Protein AF-A0A7S2H3A8-F1 (afdb_monomer_lite)

InterPro domains:
  IPR008279 PEP-utilising enzyme, mobile domain [PF00391] (85-127)
  IPR010121 Pyruvate, phosphate dikinase [PTHR22931] (1-127)
  IPR018274 PEP-utilising enzyme, active site [PS00370] (113-124)
  IPR036637 Phosphohistidine domain superfamily [SSF52009] (49-127)

Sequence (128 aa):
TGPAAIKIAIDLVNDDICERHEAILKVEPDHVKQLLHPNFTPDALASDEYKNGVFATGLAGGPGAAVGKLVFTTKQAEESKEKGESVILVRECTSPEDVGGMWASAGILTSKGGKTSHAAVVARGWGN

pLDDT: mean 83.72, std 7.8, range [52.94, 95.12]

Secondary structure (DSSP, 8-state):
-HHHHHHHHHHHHHTTSS-HHHHHHHS-HHHHHHHHS----HHHHHSHHHHHT-------SSS-----EEESSHHHHHHHHHTT--EEEEESS--GGGHHHHHH-SEEEESS--TTSHHHHHHHHHT-

Foldseek 3Di:
DLVVLLVVLVVCVVVVVDDNVVSVVSRDPVSVLVVLAADDDPVRCVDPCNVVVCPDDDADLADYDFDFDEDAALVVLQVCLVVVGAYEHEYQADDPVSLNSLVSHRYYHHVDDHNPGPSSVSCVVVRD

Organism: NCBI:txid374047

Structure (mmCIF, N/CA/C/O backbone):
data_AF-A0A7S2H3A8-F1
#
_entry.id   AF-A0A7S2H3A8-F1
#
loop_
_atom_site.group_PDB
_atom_site.id
_atom_site.type_symbol
_atom_site.label_atom_id
_atom_site.label_alt_id
_atom_site.label_comp_id
_atom_site.label_asym_id
_atom_site.label_entity_id
_atom_site.label_seq_id
_atom_site.pdbx_PDB_ins_code
_atom_site.Cartn_x
_atom_site.Cartn_y
_atom_site.Cartn_z
_atom_site.occupancy
_atom_site.B_iso_or_equiv
_atom_site.auth_seq_id
_atom_site.auth_comp_id
_atom_site.auth_asym_id
_atom_site.auth_atom_id
_atom_site.pdbx_PDB_model_num
ATOM 1 N N . THR A 1 1 ? 13.616 4.590 -15.402 1.00 59.84 1 THR A N 1
ATOM 2 C CA . THR A 1 1 ? 12.445 4.016 -14.703 1.00 59.84 1 THR A CA 1
ATOM 3 C C . THR A 1 1 ? 12.255 2.590 -15.183 1.00 59.84 1 THR A C 1
ATOM 5 O O . THR A 1 1 ? 12.543 2.326 -16.346 1.00 59.84 1 THR A O 1
ATOM 8 N N . GLY A 1 2 ? 11.804 1.676 -14.321 1.00 68.25 2 GLY A N 1
ATOM 9 C CA . GLY A 1 2 ? 11.595 0.259 -14.652 1.00 68.25 2 GLY A CA 1
ATOM 10 C C . GLY A 1 2 ? 10.863 -0.008 -15.979 1.00 68.25 2 GLY A C 1
ATOM 11 O O . GLY A 1 2 ? 11.428 -0.695 -16.829 1.00 68.25 2 GLY A O 1
ATOM 12 N N . PRO A 1 3 ? 9.687 0.603 -16.242 1.00 73.25 3 PRO A N 1
ATOM 13 C CA . PRO A 1 3 ? 8.981 0.448 -17.521 1.00 73.25 3 PRO A CA 1
ATOM 14 C C . PRO A 1 3 ? 9.801 0.871 -18.747 1.00 73.25 3 PRO A C 1
ATOM 16 O O . PRO A 1 3 ? 9.726 0.223 -19.786 1.00 73.25 3 PRO A O 1
ATOM 19 N N . ALA A 1 4 ? 10.602 1.935 -18.638 1.00 76.69 4 ALA A N 1
ATOM 20 C CA . ALA A 1 4 ? 11.433 2.398 -19.748 1.00 76.69 4 ALA A CA 1
ATOM 21 C C . ALA A 1 4 ? 12.590 1.431 -20.035 1.00 76.69 4 ALA A C 1
ATOM 23 O O . ALA A 1 4 ? 12.875 1.162 -21.195 1.00 76.69 4 ALA A O 1
ATOM 24 N N . ALA A 1 5 ? 13.218 0.872 -18.995 1.00 78.88 5 ALA A N 1
ATOM 25 C CA . ALA A 1 5 ? 14.307 -0.091 -19.154 1.00 78.88 5 ALA A CA 1
ATOM 26 C C . ALA A 1 5 ? 13.834 -1.377 -19.851 1.00 78.88 5 ALA A C 1
ATOM 28 O O . ALA A 1 5 ? 14.509 -1.874 -20.747 1.00 78.88 5 ALA A O 1
ATOM 29 N N . ILE A 1 6 ? 12.643 -1.873 -19.493 1.00 82.06 6 ILE A N 1
ATOM 30 C CA . ILE A 1 6 ? 12.049 -3.047 -20.147 1.00 82.06 6 ILE A CA 1
ATOM 31 C C . ILE A 1 6 ? 11.649 -2.730 -21.587 1.00 82.06 6 ILE A C 1
ATOM 33 O O . ILE A 1 6 ? 11.924 -3.529 -22.477 1.00 82.06 6 ILE A O 1
ATOM 37 N N . LYS A 1 7 ? 11.050 -1.559 -21.836 1.00 84.00 7 LYS A N 1
ATOM 38 C CA . LYS A 1 7 ? 10.693 -1.142 -23.195 1.00 84.00 7 LYS A CA 1
ATOM 39 C C . LYS A 1 7 ? 11.926 -1.066 -24.099 1.00 84.00 7 LYS A C 1
ATOM 41 O O . LYS A 1 7 ? 11.916 -1.658 -25.165 1.00 84.00 7 LYS A O 1
ATOM 46 N N . ILE A 1 8 ? 13.007 -0.441 -23.630 1.00 84.19 8 ILE A N 1
ATOM 47 C CA . ILE A 1 8 ? 14.276 -0.362 -24.370 1.00 84.19 8 ILE A CA 1
ATOM 48 C C . ILE A 1 8 ? 14.848 -1.760 -24.629 1.00 84.19 8 ILE A C 1
ATOM 50 O O . ILE A 1 8 ? 15.306 -2.033 -25.731 1.00 84.19 8 ILE A O 1
ATOM 54 N N . ALA A 1 9 ? 14.810 -2.661 -23.645 1.00 83.50 9 ALA A N 1
ATOM 55 C CA . ALA A 1 9 ? 15.291 -4.029 -23.831 1.00 83.50 9 ALA A CA 1
ATOM 56 C C . ALA A 1 9 ? 14.471 -4.807 -24.877 1.00 83.50 9 ALA A C 1
ATOM 58 O O . ALA A 1 9 ? 15.046 -5.575 -25.641 1.00 83.50 9 ALA A O 1
ATOM 59 N N . ILE A 1 10 ? 13.151 -4.597 -24.936 1.00 85.81 10 ILE A N 1
ATOM 60 C CA . ILE A 1 10 ? 12.275 -5.188 -25.959 1.00 85.81 10 ILE A CA 1
ATOM 61 C C . ILE A 1 10 ? 12.558 -4.573 -27.334 1.00 85.81 10 ILE A C 1
ATOM 63 O O . ILE A 1 10 ? 12.695 -5.311 -28.305 1.00 85.81 10 ILE A O 1
ATOM 67 N N . AS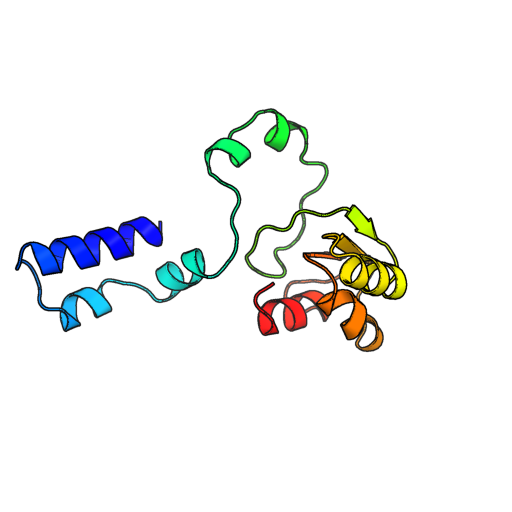P A 1 11 ? 12.683 -3.248 -27.408 1.00 87.81 11 ASP A N 1
ATOM 68 C CA . ASP A 1 11 ? 12.951 -2.526 -28.655 1.00 87.81 11 ASP A CA 1
ATOM 69 C C . ASP A 1 11 ? 14.302 -2.963 -29.259 1.00 87.81 11 ASP A C 1
ATOM 71 O O . ASP A 1 11 ? 14.371 -3.266 -30.443 1.00 87.81 11 ASP A O 1
ATOM 75 N N . LEU A 1 12 ? 15.345 -3.148 -28.439 1.00 87.25 12 LEU A N 1
ATOM 76 C CA . LEU A 1 12 ? 16.656 -3.645 -28.890 1.00 87.25 12 LEU A CA 1
ATOM 77 C C . LEU A 1 12 ? 16.625 -5.071 -29.466 1.00 87.25 12 LEU A C 1
ATOM 79 O O . LEU A 1 12 ? 17.429 -5.390 -30.340 1.00 87.25 12 LEU A O 1
ATOM 83 N N . VAL A 1 13 ? 15.725 -5.926 -28.972 1.00 89.75 13 VAL A N 1
ATOM 84 C CA . VAL A 1 13 ? 15.518 -7.277 -29.519 1.00 89.75 13 VAL A CA 1
ATOM 85 C C . VAL A 1 13 ? 14.703 -7.215 -30.809 1.00 89.75 13 VAL A C 1
ATOM 87 O O . VAL A 1 13 ? 14.979 -7.966 -31.736 1.00 89.75 13 VAL A O 1
ATOM 90 N N . ASN A 1 14 ? 13.706 -6.329 -30.881 1.00 89.44 14 ASN A N 1
ATOM 91 C CA . ASN A 1 14 ? 12.887 -6.150 -32.081 1.00 89.44 14 ASN A CA 1
ATOM 92 C C . ASN A 1 14 ? 13.682 -5.547 -33.247 1.00 89.44 14 ASN A C 1
ATOM 94 O O . ASN A 1 14 ? 13.406 -5.879 -34.396 1.00 89.44 14 ASN A O 1
ATOM 98 N N . ASP A 1 15 ? 14.662 -4.695 -32.944 1.00 90.25 15 ASP A N 1
ATOM 99 C CA . ASP A 1 15 ? 15.554 -4.069 -33.923 1.00 90.25 15 ASP A CA 1
ATOM 100 C C . ASP A 1 15 ? 16.758 -4.966 -34.303 1.00 90.25 15 ASP A C 1
ATOM 102 O O . ASP A 1 15 ? 17.669 -4.503 -34.988 1.00 90.25 15 ASP A O 1
ATOM 106 N N . ASP A 1 16 ? 16.790 -6.235 -33.859 1.00 84.56 16 ASP A N 1
ATOM 107 C CA . ASP A 1 16 ? 17.885 -7.205 -34.077 1.00 84.56 16 ASP A CA 1
ATOM 108 C C . ASP A 1 16 ? 19.276 -6.696 -33.620 1.00 84.56 16 ASP A C 1
ATOM 110 O O . ASP A 1 16 ? 20.324 -7.146 -34.088 1.00 84.56 16 ASP A O 1
ATOM 114 N N . ILE A 1 17 ? 19.314 -5.751 -32.671 1.00 85.88 17 ILE A N 1
ATOM 115 C CA . ILE A 1 17 ? 20.562 -5.174 -32.139 1.00 85.88 17 ILE A CA 1
ATOM 116 C C . ILE A 1 17 ? 21.183 -6.095 -31.080 1.00 85.88 17 ILE A C 1
ATOM 118 O O . ILE A 1 17 ? 22.405 -6.112 -30.917 1.00 85.88 17 ILE A O 1
ATOM 122 N N . CYS A 1 18 ? 20.362 -6.842 -30.337 1.00 85.00 18 CYS A N 1
ATOM 123 C CA . CYS A 1 18 ? 20.832 -7.813 -29.352 1.00 85.00 18 CYS A CA 1
ATOM 124 C C . CYS A 1 18 ? 19.927 -9.044 -29.252 1.00 85.00 18 CYS A C 1
ATOM 126 O O . CYS A 1 18 ? 18.712 -8.971 -29.435 1.00 85.00 18 CYS A O 1
ATOM 128 N N . GLU A 1 19 ? 20.512 -10.167 -28.848 1.00 85.31 19 GLU A N 1
ATOM 129 C CA . GLU A 1 19 ? 19.779 -11.412 -28.621 1.00 85.31 19 GLU A CA 1
ATOM 130 C C . GLU A 1 19 ? 18.978 -11.382 -27.307 1.00 85.31 19 GLU A C 1
ATOM 132 O O . GLU A 1 19 ? 19.333 -10.699 -26.341 1.00 85.31 19 GLU A O 1
ATOM 137 N N . ARG A 1 20 ? 17.911 -12.194 -27.212 1.00 82.88 20 ARG A N 1
ATOM 138 C CA . ARG A 1 20 ? 17.016 -12.217 -26.029 1.00 82.88 20 ARG A CA 1
ATOM 139 C C . ARG A 1 20 ? 17.756 -12.404 -24.702 1.00 82.88 20 ARG A C 1
ATOM 141 O O . ARG A 1 20 ? 17.373 -11.817 -23.694 1.00 82.88 20 ARG A O 1
ATOM 148 N N . HIS A 1 21 ? 18.801 -13.227 -24.688 1.00 85.38 21 HIS A N 1
ATOM 149 C CA . HIS A 1 21 ? 19.574 -13.504 -23.479 1.00 85.38 21 HIS A CA 1
ATOM 150 C C . HIS A 1 21 ? 20.388 -12.285 -23.010 1.00 85.38 21 HIS A C 1
ATOM 152 O O . HIS A 1 21 ? 20.493 -12.044 -21.809 1.00 85.38 21 HIS A O 1
ATOM 158 N N . GLU A 1 22 ? 20.899 -11.475 -23.938 1.00 83.81 22 GLU A N 1
ATOM 159 C CA . GLU A 1 22 ? 21.633 -10.242 -23.634 1.00 83.81 22 GLU A CA 1
ATOM 160 C C . GLU A 1 22 ? 20.690 -9.140 -23.150 1.00 83.81 22 GLU A C 1
ATOM 162 O O . GLU A 1 22 ? 21.019 -8.395 -22.226 1.00 83.81 22 GLU A O 1
ATOM 167 N N . ALA A 1 23 ? 19.489 -9.063 -23.729 1.00 81.81 23 ALA A N 1
ATOM 168 C CA . ALA A 1 23 ? 18.452 -8.132 -23.301 1.00 81.81 23 ALA A CA 1
ATOM 169 C C . ALA A 1 23 ? 18.002 -8.388 -21.853 1.00 81.81 23 ALA A C 1
ATOM 171 O O . ALA A 1 23 ? 17.834 -7.440 -21.088 1.00 81.81 23 ALA A O 1
ATOM 172 N N . ILE A 1 24 ? 17.879 -9.658 -21.443 1.00 82.62 24 ILE A N 1
ATOM 173 C CA . ILE A 1 24 ? 17.533 -10.027 -20.059 1.00 82.62 24 ILE A CA 1
ATOM 174 C C . ILE A 1 24 ? 18.608 -9.546 -19.077 1.00 82.62 24 ILE A C 1
ATOM 176 O O . ILE A 1 24 ? 18.273 -9.011 -18.024 1.00 82.62 24 ILE A O 1
ATOM 180 N N . LEU A 1 25 ? 19.891 -9.672 -19.428 1.00 85.06 25 LEU A N 1
ATOM 181 C CA . LEU A 1 25 ? 21.000 -9.217 -18.580 1.00 85.06 25 LEU A CA 1
ATOM 182 C C . LEU A 1 25 ? 21.051 -7.689 -18.422 1.00 85.06 25 LEU A C 1
ATOM 184 O O . LEU A 1 25 ? 21.610 -7.194 -17.445 1.00 85.06 25 LEU A O 1
ATOM 188 N N . LYS A 1 26 ? 20.460 -6.936 -19.357 1.00 80.62 26 LYS A N 1
ATOM 189 C CA . LYS A 1 26 ? 20.357 -5.469 -19.291 1.00 80.62 26 LYS A CA 1
ATOM 190 C C . LYS A 1 26 ? 19.216 -4.987 -18.386 1.00 80.62 26 LYS A C 1
ATOM 192 O O . LYS A 1 26 ? 19.199 -3.816 -18.009 1.00 80.62 26 LYS A O 1
ATOM 197 N N . VAL A 1 27 ? 18.264 -5.852 -18.028 1.00 81.69 27 VAL A N 1
ATOM 198 C CA . VAL A 1 27 ? 17.149 -5.507 -17.137 1.00 81.69 27 VAL A CA 1
ATOM 199 C C . VAL A 1 27 ? 17.504 -5.894 -15.704 1.00 81.69 27 VAL A C 1
ATOM 201 O O . VAL A 1 27 ? 17.449 -7.060 -15.323 1.00 81.69 27 VAL A O 1
ATOM 204 N N . GLU A 1 28 ? 17.836 -4.902 -14.878 1.00 81.62 28 GLU A N 1
ATOM 205 C CA . GLU A 1 28 ? 18.054 -5.143 -13.449 1.00 81.62 28 GLU A CA 1
ATOM 206 C C . GLU A 1 28 ? 16.782 -5.655 -12.741 1.00 81.62 28 GLU A C 1
ATOM 208 O O . GLU A 1 28 ? 15.677 -5.185 -13.037 1.00 81.62 28 GLU A O 1
ATOM 213 N N . PRO A 1 29 ? 16.903 -6.548 -11.737 1.00 79.94 29 PRO A N 1
ATOM 214 C CA . PRO A 1 29 ? 15.755 -7.055 -10.980 1.00 79.94 29 PRO A CA 1
ATOM 215 C C . PRO A 1 29 ? 14.893 -5.957 -10.339 1.00 79.94 29 PRO A C 1
ATOM 217 O O . PRO A 1 29 ? 13.678 -6.108 -10.210 1.00 79.94 29 PRO A O 1
ATOM 220 N N . ASP A 1 30 ? 15.499 -4.832 -9.956 1.00 75.94 30 ASP A N 1
ATOM 221 C CA . ASP A 1 30 ? 14.782 -3.712 -9.342 1.00 75.94 30 ASP A CA 1
ATOM 222 C C . ASP A 1 30 ? 13.871 -2.972 -10.336 1.00 75.94 30 ASP A C 1
ATOM 224 O O . ASP A 1 30 ? 12.839 -2.430 -9.934 1.00 75.94 30 ASP A O 1
ATOM 228 N N . HIS A 1 31 ? 14.167 -3.020 -11.640 1.00 74.75 31 HIS A N 1
ATOM 229 C CA . HIS A 1 31 ? 13.276 -2.493 -12.677 1.00 74.75 31 HIS A CA 1
ATOM 230 C C . HIS A 1 31 ? 11.971 -3.281 -12.774 1.00 74.75 31 HIS A C 1
ATOM 232 O O . HIS A 1 31 ? 10.916 -2.688 -13.002 1.00 74.75 31 HIS A O 1
ATOM 238 N N . VAL A 1 32 ? 12.032 -4.597 -12.557 1.00 73.44 32 VAL A N 1
ATOM 239 C CA . VAL A 1 32 ? 10.846 -5.459 -12.533 1.00 73.44 32 VAL A CA 1
ATOM 240 C C . VAL A 1 32 ? 10.015 -5.164 -11.290 1.00 73.44 32 VAL A C 1
ATOM 242 O O . VAL A 1 32 ? 8.808 -4.981 -11.398 1.00 73.44 32 VAL A O 1
ATOM 245 N N . LYS A 1 33 ? 10.646 -5.011 -10.118 1.00 69.12 33 LYS A N 1
ATOM 246 C CA . LYS A 1 33 ? 9.937 -4.690 -8.864 1.00 69.12 33 LYS A CA 1
ATOM 247 C C . LYS A 1 33 ? 9.122 -3.401 -8.953 1.00 69.12 33 LYS A C 1
ATOM 249 O O . LYS A 1 33 ? 8.017 -3.348 -8.428 1.00 69.12 33 LYS A O 1
ATOM 254 N N . GLN A 1 34 ? 9.618 -2.384 -9.660 1.00 66.31 34 GLN A N 1
ATOM 255 C CA . GLN A 1 34 ? 8.882 -1.127 -9.864 1.00 66.31 34 GLN A CA 1
ATOM 256 C C . GLN A 1 34 ? 7.555 -1.301 -10.623 1.00 66.31 34 GLN A C 1
ATOM 258 O O . GLN A 1 34 ? 6.692 -0.435 -10.526 1.00 66.31 34 GLN A O 1
ATOM 263 N N . LEU A 1 35 ? 7.384 -2.398 -11.365 1.00 68.50 35 LEU A N 1
ATOM 264 C CA . LEU A 1 35 ? 6.163 -2.713 -12.111 1.00 68.50 35 LEU A CA 1
ATOM 265 C C . LEU A 1 35 ? 5.194 -3.612 -11.339 1.00 68.50 35 LEU A C 1
ATOM 267 O O . LEU A 1 35 ? 4.052 -3.766 -11.760 1.00 68.50 35 LEU A O 1
ATOM 271 N N . LEU A 1 36 ? 5.644 -4.219 -10.240 1.00 73.31 36 LEU A N 1
ATOM 272 C CA . LEU A 1 36 ? 4.851 -5.185 -9.478 1.00 73.31 36 LEU A CA 1
ATOM 273 C C . LEU A 1 36 ? 3.951 -4.529 -8.428 1.00 73.31 36 LEU A C 1
ATOM 275 O O . LEU A 1 36 ? 2.998 -5.161 -7.982 1.00 73.31 36 LEU A O 1
ATOM 279 N N . HIS A 1 37 ? 4.232 -3.281 -8.047 1.00 74.50 37 HIS A N 1
ATOM 280 C CA . HIS A 1 37 ? 3.477 -2.570 -7.018 1.00 74.50 37 HIS A CA 1
ATOM 281 C C . HIS A 1 37 ? 2.675 -1.407 -7.617 1.00 74.50 37 HIS A C 1
ATOM 283 O O . HIS A 1 37 ? 3.184 -0.701 -8.497 1.00 74.50 37 HIS A O 1
ATOM 289 N N . PRO A 1 38 ? 1.443 -1.161 -7.133 1.00 75.75 38 PRO A N 1
ATOM 290 C CA . PRO A 1 38 ? 0.693 0.040 -7.474 1.00 75.75 38 PRO A CA 1
ATOM 291 C C . PRO A 1 38 ? 1.513 1.284 -7.131 1.00 75.75 38 PRO A C 1
ATOM 293 O O . PRO A 1 38 ? 2.078 1.379 -6.044 1.00 75.75 38 PRO A O 1
ATOM 296 N N . ASN A 1 39 ? 1.568 2.244 -8.048 1.00 79.31 39 ASN A N 1
ATOM 297 C CA . ASN A 1 39 ? 2.252 3.516 -7.851 1.00 79.31 39 ASN A CA 1
ATOM 298 C C . ASN A 1 39 ? 1.311 4.662 -8.212 1.00 79.31 39 ASN A C 1
ATOM 300 O O . ASN A 1 39 ? 0.479 4.535 -9.112 1.00 79.31 39 ASN A O 1
ATOM 304 N N . PHE A 1 40 ? 1.471 5.802 -7.541 1.00 81.00 40 PHE A N 1
ATOM 305 C CA . PHE A 1 40 ? 0.815 7.028 -7.977 1.00 81.00 40 PHE A CA 1
ATOM 306 C C . PHE A 1 40 ? 1.370 7.463 -9.335 1.00 81.00 40 PHE A C 1
ATOM 308 O O . PHE A 1 40 ? 2.572 7.372 -9.594 1.00 81.00 40 PHE A O 1
ATOM 315 N N . THR A 1 41 ? 0.491 7.954 -10.207 1.00 80.50 41 THR A N 1
ATOM 316 C CA . THR A 1 41 ? 0.904 8.514 -11.496 1.00 80.50 41 THR A CA 1
ATOM 317 C C . THR A 1 41 ? 1.771 9.761 -11.284 1.00 80.50 41 THR A C 1
ATOM 319 O O . THR A 1 41 ? 1.475 10.538 -10.371 1.00 80.50 41 THR A O 1
ATOM 322 N N . PRO A 1 42 ? 2.786 10.010 -12.133 1.00 76.69 42 PRO A N 1
ATOM 323 C CA . PRO A 1 42 ? 3.637 11.198 -12.033 1.00 76.69 42 PRO A CA 1
ATOM 324 C C . PRO A 1 42 ? 2.845 12.510 -11.974 1.00 76.69 42 PRO A C 1
ATOM 326 O O . PRO A 1 42 ? 3.176 13.384 -11.178 1.00 76.69 42 PRO A O 1
ATOM 329 N N . ASP A 1 43 ? 1.755 12.606 -12.738 1.00 77.81 43 ASP A N 1
ATOM 330 C CA . ASP A 1 43 ? 0.882 13.784 -12.767 1.00 77.81 43 ASP A CA 1
ATOM 331 C C . ASP A 1 43 ? 0.160 14.006 -11.430 1.00 77.81 43 ASP A C 1
ATOM 333 O O . ASP A 1 43 ? 0.075 15.130 -10.938 1.00 77.81 43 ASP A O 1
ATOM 337 N N . ALA A 1 44 ? -0.283 12.922 -10.784 1.00 76.44 44 ALA A N 1
ATOM 338 C CA . ALA A 1 44 ? -0.905 12.984 -9.462 1.00 76.44 44 ALA A CA 1
ATOM 339 C C . ALA A 1 44 ? 0.093 13.451 -8.392 1.00 76.44 44 ALA A C 1
ATOM 341 O O . ALA A 1 44 ? -0.253 14.287 -7.563 1.00 76.44 44 ALA A O 1
ATOM 342 N N . LEU A 1 45 ? 1.344 12.982 -8.443 1.00 74.31 45 LEU A N 1
ATOM 343 C CA . LEU A 1 45 ? 2.409 13.429 -7.534 1.00 74.31 45 LEU A CA 1
ATOM 344 C C . LEU A 1 45 ? 2.848 14.879 -7.798 1.00 74.31 45 LEU A C 1
ATOM 346 O O . LEU A 1 45 ? 3.287 15.576 -6.882 1.00 74.31 45 LEU A O 1
ATOM 350 N N . ALA A 1 46 ? 2.760 15.332 -9.050 1.00 75.56 46 ALA A N 1
ATOM 351 C CA . ALA A 1 46 ? 3.110 16.692 -9.443 1.00 75.56 46 ALA A CA 1
ATOM 352 C C . ALA A 1 46 ? 2.026 17.721 -9.088 1.00 75.56 46 ALA A C 1
ATOM 354 O O . ALA A 1 46 ? 2.357 18.908 -8.995 1.00 75.56 46 ALA A O 1
ATOM 355 N N . SER A 1 47 ? 0.784 17.274 -8.870 1.00 79.38 47 SER A N 1
ATOM 356 C CA . SER A 1 47 ? -0.355 18.124 -8.519 1.00 79.38 47 SER A CA 1
ATOM 357 C C . SER A 1 47 ? -0.133 18.901 -7.216 1.00 79.38 47 SER A C 1
ATOM 359 O O . SER A 1 47 ? 0.441 18.396 -6.244 1.00 79.38 47 SER A O 1
ATOM 361 N N . ASP A 1 48 ? -0.621 20.142 -7.183 1.00 78.12 48 ASP A N 1
ATOM 362 C CA . ASP A 1 48 ? -0.585 20.969 -5.974 1.00 78.12 48 ASP A CA 1
ATOM 363 C C . ASP A 1 48 ? -1.472 20.389 -4.864 1.00 78.12 48 ASP A C 1
ATOM 365 O O . ASP A 1 48 ? -1.174 20.575 -3.688 1.00 78.12 48 ASP A O 1
ATOM 369 N N . GLU A 1 49 ? -2.516 19.630 -5.213 1.00 78.69 49 GLU A N 1
ATOM 370 C CA . GLU A 1 49 ? -3.354 18.911 -4.247 1.00 78.69 49 GLU A CA 1
ATOM 371 C C . GLU A 1 49 ? -2.552 17.877 -3.460 1.00 78.69 49 GLU A C 1
ATOM 373 O O . GLU A 1 49 ? -2.633 17.845 -2.233 1.00 78.69 49 GLU A O 1
ATOM 378 N N . TYR A 1 50 ? -1.731 17.067 -4.136 1.00 80.69 50 TYR A N 1
ATOM 379 C CA . TYR A 1 50 ? -0.896 16.089 -3.448 1.00 80.69 50 TYR A CA 1
ATOM 380 C C . TYR A 1 50 ? 0.180 16.776 -2.606 1.00 80.69 50 TYR A C 1
ATOM 382 O O . TYR A 1 50 ? 0.341 16.447 -1.434 1.00 80.69 50 TYR A O 1
ATOM 390 N N . LYS A 1 51 ? 0.884 17.767 -3.172 1.00 78.25 51 LYS A N 1
ATOM 391 C CA . LYS A 1 51 ? 1.971 18.480 -2.478 1.00 78.25 51 LYS A CA 1
ATOM 392 C C . LYS A 1 51 ? 1.489 19.229 -1.238 1.00 78.25 51 LYS A C 1
ATOM 394 O O . LYS A 1 51 ? 2.143 19.155 -0.202 1.00 78.25 51 LYS A O 1
ATOM 399 N N . ASN A 1 52 ? 0.348 19.910 -1.327 1.00 83.00 52 ASN A N 1
ATOM 400 C CA . ASN A 1 52 ? -0.250 20.617 -0.192 1.00 83.00 52 ASN A CA 1
ATOM 401 C C . ASN A 1 52 ? -0.999 19.670 0.761 1.00 83.00 52 ASN A C 1
ATOM 403 O O . ASN A 1 52 ? -1.227 20.020 1.916 1.00 83.00 52 ASN A O 1
ATOM 407 N N . GLY A 1 53 ? -1.370 18.476 0.294 1.00 81.25 53 GLY A N 1
ATOM 408 C CA . GLY A 1 53 ? -2.044 17.435 1.069 1.00 81.25 53 GLY A CA 1
ATOM 409 C C . GLY A 1 53 ? -1.110 16.511 1.855 1.00 81.25 53 GLY A C 1
ATOM 410 O O . GLY A 1 53 ? -1.590 15.605 2.538 1.00 81.25 53 GLY A O 1
ATOM 411 N N . VAL A 1 54 ? 0.214 16.697 1.788 1.00 86.31 54 VAL A N 1
ATOM 412 C CA . VAL A 1 54 ? 1.150 15.912 2.606 1.00 86.31 54 VAL A CA 1
ATOM 413 C C . VAL A 1 54 ? 1.095 16.392 4.056 1.00 86.31 54 VAL A C 1
ATOM 415 O O . VAL A 1 54 ? 1.686 17.405 4.418 1.00 86.31 54 VAL A O 1
ATOM 418 N N . PHE A 1 55 ? 0.421 15.625 4.914 1.00 86.56 55 PHE A N 1
ATOM 419 C CA . PHE A 1 55 ? 0.329 15.930 6.347 1.00 86.56 55 PHE A CA 1
ATOM 420 C C . PHE A 1 55 ? 1.531 15.434 7.161 1.00 86.56 55 PHE A C 1
ATOM 422 O O . PHE A 1 55 ? 1.870 16.022 8.187 1.00 86.56 55 PHE A O 1
ATOM 429 N N . ALA A 1 56 ? 2.158 14.331 6.744 1.00 87.94 56 ALA A N 1
ATOM 430 C CA . ALA A 1 56 ? 3.255 13.702 7.473 1.00 87.94 56 ALA A CA 1
ATOM 431 C C . ALA A 1 56 ? 4.158 12.883 6.544 1.00 87.94 56 ALA A C 1
ATOM 433 O O . ALA A 1 56 ? 3.756 12.459 5.462 1.00 87.94 56 ALA A O 1
ATOM 434 N N . THR A 1 57 ? 5.387 12.623 6.988 1.00 87.31 57 THR A N 1
ATOM 435 C CA . THR A 1 57 ? 6.331 11.719 6.320 1.00 87.31 57 THR A CA 1
ATOM 436 C C . THR A 1 57 ? 6.860 10.713 7.333 1.00 87.31 57 THR A C 1
ATOM 438 O O . THR A 1 57 ? 7.216 11.082 8.450 1.00 87.31 57 THR A O 1
ATOM 441 N N . GLY A 1 58 ? 6.891 9.439 6.947 1.00 86.88 58 GLY A N 1
ATOM 442 C CA . GLY A 1 58 ? 7.339 8.336 7.794 1.00 86.88 58 GLY A CA 1
ATOM 443 C C . GLY A 1 58 ? 8.452 7.513 7.152 1.00 86.88 58 GLY A C 1
ATOM 444 O O . GLY A 1 58 ? 8.986 7.848 6.095 1.00 86.88 58 GLY A O 1
ATOM 445 N N . LEU A 1 59 ? 8.797 6.403 7.801 1.00 85.44 59 LEU A N 1
ATOM 446 C CA . LEU A 1 59 ? 9.724 5.424 7.243 1.00 85.44 59 LEU A CA 1
ATOM 447 C C . LEU A 1 59 ? 8.998 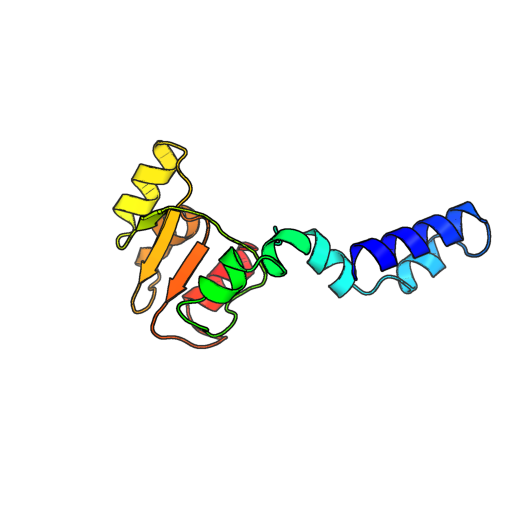4.511 6.252 1.00 85.44 59 LEU A C 1
ATOM 449 O O . LEU A 1 59 ? 7.924 3.995 6.549 1.00 85.44 59 LEU A O 1
ATOM 453 N N . ALA A 1 60 ? 9.625 4.254 5.105 1.00 80.00 60 ALA A N 1
ATOM 454 C CA . ALA A 1 60 ? 9.110 3.298 4.130 1.00 80.00 60 ALA A CA 1
ATOM 455 C C . ALA A 1 60 ? 9.176 1.866 4.695 1.00 80.00 60 ALA A C 1
ATOM 457 O O . ALA A 1 60 ? 10.260 1.284 4.825 1.00 80.00 60 ALA A O 1
ATOM 458 N N . GLY A 1 61 ? 8.013 1.314 5.054 1.00 73.19 61 GLY A N 1
ATOM 459 C CA . GLY A 1 61 ? 7.857 -0.079 5.480 1.00 73.19 61 GLY A CA 1
ATOM 460 C C . GLY A 1 61 ? 8.005 -1.060 4.315 1.00 73.19 61 GLY A C 1
ATOM 461 O O . GLY A 1 61 ? 8.718 -2.057 4.456 1.00 73.19 61 GLY A O 1
ATOM 462 N N . GLY A 1 62 ? 7.423 -0.711 3.164 1.00 74.31 62 GLY A N 1
ATOM 463 C CA . GLY A 1 62 ? 7.450 -1.438 1.893 1.00 74.31 62 GLY A CA 1
ATOM 464 C C . GLY A 1 62 ? 7.155 -0.498 0.708 1.00 74.31 62 GLY A C 1
ATOM 465 O O . GLY A 1 62 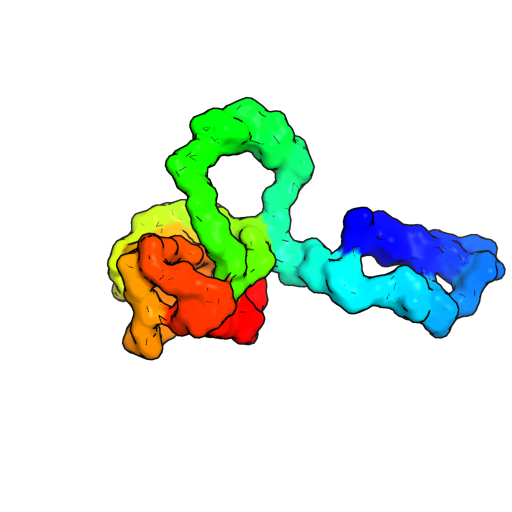? 6.773 0.655 0.936 1.00 74.31 62 GLY A O 1
ATOM 466 N N . PRO A 1 63 ? 7.422 -0.927 -0.538 1.00 74.31 63 PRO A N 1
ATOM 467 C CA . PRO A 1 63 ? 7.100 -0.163 -1.740 1.00 74.31 63 PRO A CA 1
ATOM 468 C C . PRO A 1 63 ? 5.622 -0.322 -2.128 1.00 74.31 63 PRO A C 1
ATOM 470 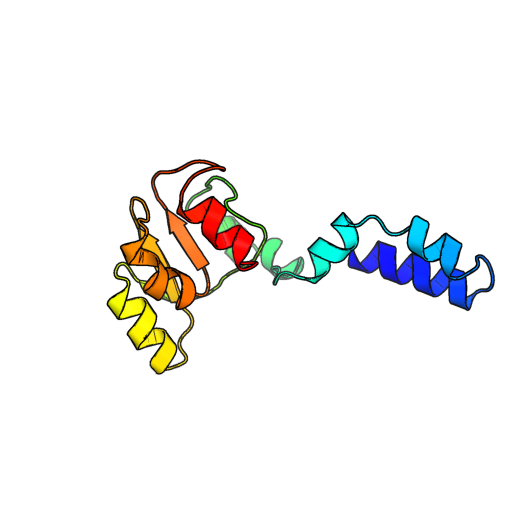O O . PRO A 1 63 ? 5.135 -1.440 -2.235 1.00 74.31 63 PRO A O 1
ATOM 473 N N . GLY A 1 64 ? 4.937 0.783 -2.419 1.00 81.56 64 GLY A N 1
ATOM 474 C CA . GLY A 1 64 ? 3.559 0.752 -2.909 1.00 81.56 64 GLY A CA 1
ATOM 475 C C . GLY A 1 64 ? 2.799 2.048 -2.645 1.00 81.56 64 GLY A C 1
ATOM 476 O O . GLY A 1 64 ? 3.199 2.871 -1.819 1.00 81.56 64 GLY A O 1
ATOM 477 N N . ALA A 1 65 ? 1.700 2.231 -3.368 1.00 85.75 65 ALA A N 1
ATOM 478 C CA . ALA A 1 65 ? 0.724 3.290 -3.166 1.00 85.75 65 ALA A CA 1
ATOM 479 C C . ALA A 1 65 ? -0.611 2.676 -2.732 1.00 85.75 65 ALA A C 1
ATOM 481 O O . ALA A 1 65 ? -1.125 1.769 -3.386 1.00 85.75 65 ALA A O 1
ATOM 482 N N . ALA A 1 66 ? -1.186 3.201 -1.653 1.00 87.81 66 ALA A N 1
ATOM 483 C CA . ALA A 1 66 ? -2.463 2.749 -1.117 1.00 87.81 66 ALA A CA 1
ATOM 484 C C . ALA A 1 66 ? -3.412 3.935 -0.922 1.00 87.81 66 ALA A C 1
ATOM 486 O O . ALA A 1 66 ? -2.998 5.011 -0.487 1.00 87.81 66 ALA A O 1
ATOM 487 N N . VAL A 1 67 ? -4.694 3.725 -1.225 1.00 89.50 67 VAL A N 1
ATOM 488 C CA . VAL A 1 67 ? -5.769 4.707 -1.037 1.00 89.50 67 VAL A CA 1
ATOM 489 C C . VAL A 1 67 ? -6.952 4.006 -0.381 1.00 89.50 67 VAL A C 1
ATOM 491 O O . VAL A 1 67 ? -7.341 2.914 -0.790 1.00 89.50 67 VAL A O 1
ATOM 494 N N . GLY A 1 68 ? -7.531 4.624 0.645 1.00 91.06 68 GLY A N 1
ATOM 495 C CA . GLY A 1 68 ? -8.671 4.057 1.353 1.00 91.06 68 GLY A CA 1
ATOM 496 C C . GLY A 1 68 ? -9.125 4.905 2.535 1.00 91.06 68 GLY A C 1
ATOM 497 O O . GLY A 1 68 ? -8.485 5.894 2.893 1.00 91.06 68 GLY A O 1
ATOM 498 N N . LYS A 1 69 ? -10.238 4.505 3.154 1.00 92.88 69 LYS A N 1
ATOM 499 C CA . LYS A 1 69 ? -10.742 5.131 4.385 1.00 92.88 69 LYS A CA 1
ATOM 500 C C . LYS A 1 69 ? -9.875 4.735 5.580 1.00 92.88 69 LYS A C 1
ATOM 502 O O .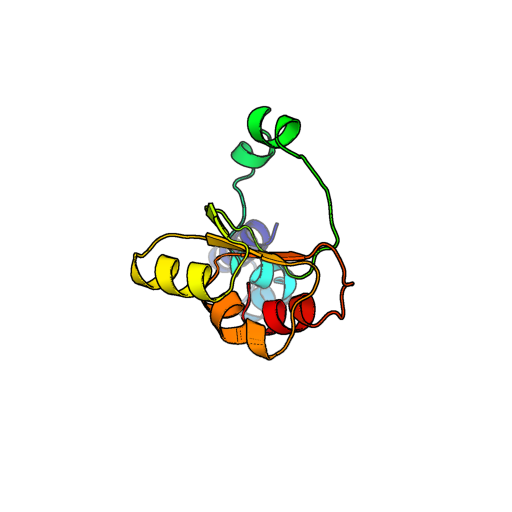 LYS A 1 69 ? -9.456 3.585 5.685 1.00 92.88 69 LYS A O 1
ATOM 507 N N . LEU A 1 70 ? -9.637 5.663 6.502 1.00 93.31 70 LEU A N 1
ATOM 508 C CA . LEU A 1 70 ? -8.896 5.365 7.728 1.00 93.31 70 LEU A CA 1
ATOM 509 C C . LEU A 1 70 ? -9.739 4.487 8.659 1.00 93.31 70 LEU A C 1
ATOM 511 O O . LEU A 1 70 ? -10.883 4.820 8.967 1.00 93.31 70 LEU A O 1
ATOM 515 N N . VAL A 1 71 ? -9.147 3.396 9.135 1.00 94.56 71 VAL A N 1
ATOM 516 C CA . VAL A 1 71 ? -9.714 2.525 10.170 1.00 94.56 71 VAL A CA 1
ATOM 517 C C . VAL A 1 71 ? -8.685 2.310 11.274 1.00 94.56 71 VAL A C 1
ATOM 519 O O . VAL A 1 71 ? -7.485 2.263 11.015 1.00 94.56 71 VAL A O 1
ATOM 522 N N . PHE A 1 72 ? -9.145 2.184 12.517 1.00 93.81 72 PHE A N 1
ATOM 523 C CA . PHE A 1 72 ? -8.260 2.103 13.693 1.00 93.81 72 PHE A CA 1
ATOM 524 C C . PHE A 1 72 ? -8.294 0.734 14.380 1.00 93.81 72 PHE A C 1
ATOM 526 O O . PHE A 1 72 ? -7.540 0.478 15.320 1.00 93.81 72 PHE A O 1
ATOM 533 N N . THR A 1 73 ? -9.176 -0.155 13.920 1.00 91.81 73 THR A N 1
ATOM 534 C CA . THR A 1 73 ? -9.348 -1.503 14.465 1.00 91.81 73 THR A CA 1
ATOM 535 C C . THR A 1 73 ? -9.314 -2.535 13.345 1.00 91.81 73 THR A C 1
ATOM 537 O O . THR A 1 73 ? -9.749 -2.268 12.225 1.00 91.81 73 THR A O 1
ATOM 540 N N . THR A 1 74 ? -8.812 -3.730 13.649 1.00 90.81 74 THR A N 1
ATOM 541 C CA . THR A 1 74 ? -8.759 -4.846 12.695 1.00 90.81 74 THR A CA 1
ATOM 542 C C . THR A 1 74 ? -10.139 -5.305 12.261 1.00 90.81 74 THR A C 1
ATOM 544 O O . THR A 1 74 ? -10.366 -5.499 11.073 1.00 90.81 74 THR A O 1
ATOM 547 N N . LYS A 1 75 ? -11.085 -5.360 13.201 1.00 91.75 75 LYS A N 1
ATOM 548 C CA . LYS A 1 75 ? -12.481 -5.698 12.918 1.00 91.75 75 LYS A CA 1
ATOM 549 C C . LYS A 1 75 ? -13.107 -4.761 11.880 1.00 91.75 75 LYS A C 1
ATOM 551 O O . LYS A 1 75 ? -13.755 -5.227 10.954 1.00 91.75 75 LYS A O 1
ATOM 556 N N . GLN A 1 76 ? -12.875 -3.450 11.990 1.00 91.81 76 GLN A N 1
ATOM 557 C CA . GLN A 1 76 ? -13.348 -2.498 10.976 1.00 91.81 76 GLN A CA 1
ATOM 558 C C . GLN A 1 76 ? -12.696 -2.739 9.615 1.00 91.81 76 GLN A C 1
ATOM 560 O O . GLN A 1 76 ? -13.369 -2.612 8.598 1.00 91.81 76 GLN A O 1
ATOM 565 N N . ALA A 1 77 ? -11.407 -3.089 9.585 1.00 92.06 77 ALA A N 1
ATOM 566 C CA . ALA A 1 77 ? -10.728 -3.389 8.331 1.00 92.06 77 ALA A CA 1
ATOM 567 C C . ALA A 1 77 ? -11.333 -4.621 7.636 1.00 92.06 77 ALA A C 1
ATOM 569 O O . ALA A 1 77 ? -11.584 -4.593 6.433 1.00 92.06 77 ALA A O 1
ATOM 570 N N . GLU A 1 78 ? -11.622 -5.673 8.403 1.00 92.31 78 GLU A N 1
ATOM 571 C CA . GLU A 1 78 ? -12.264 -6.899 7.920 1.00 92.31 78 GLU A CA 1
ATOM 572 C C . GLU A 1 78 ? -13.696 -6.640 7.430 1.00 92.31 78 GLU A C 1
ATOM 574 O O . GLU A 1 78 ? -14.019 -6.968 6.290 1.00 92.31 78 GLU A O 1
ATOM 579 N N . GLU A 1 79 ? -14.521 -5.954 8.227 1.00 93.25 79 GLU A N 1
ATOM 580 C CA . GLU A 1 79 ? -15.892 -5.582 7.844 1.00 93.25 79 GLU A CA 1
ATOM 581 C C . GLU A 1 79 ? -15.931 -4.696 6.588 1.00 93.25 79 GLU A C 1
ATOM 583 O O . GLU A 1 79 ? -16.831 -4.816 5.755 1.00 93.25 79 GLU A O 1
ATOM 588 N N . SER A 1 80 ? -14.976 -3.775 6.434 1.00 91.38 80 SER A N 1
ATOM 589 C CA . SER A 1 80 ? -14.875 -2.942 5.234 1.00 91.38 80 SER A CA 1
ATOM 590 C C . SER A 1 80 ? -14.462 -3.748 4.007 1.00 91.38 80 SER A C 1
ATOM 592 O O . SER A 1 80 ? -15.006 -3.514 2.927 1.00 91.38 80 SER A O 1
ATOM 594 N N . LYS A 1 81 ? -13.575 -4.738 4.161 1.00 89.31 81 LYS A N 1
ATOM 595 C CA . LYS A 1 81 ? -13.207 -5.649 3.070 1.00 89.31 81 LYS A CA 1
ATOM 596 C C . LYS A 1 81 ? -14.383 -6.509 2.621 1.00 89.31 81 LYS A C 1
ATOM 598 O O . LYS A 1 81 ? -14.569 -6.676 1.419 1.00 89.31 81 LYS A O 1
ATOM 603 N N . GLU A 1 82 ? -15.207 -6.992 3.549 1.00 90.56 82 GLU A N 1
ATOM 604 C CA . GLU A 1 82 ? -16.449 -7.710 3.220 1.00 90.56 82 GLU A CA 1
ATOM 605 C C . GLU A 1 82 ? -17.423 -6.843 2.408 1.00 90.56 82 GLU A C 1
ATOM 607 O O . GLU A 1 82 ? -18.124 -7.342 1.530 1.00 90.56 82 GLU A O 1
ATOM 612 N N . LYS A 1 83 ? -17.424 -5.529 2.652 1.00 91.06 83 LYS A N 1
ATOM 613 C CA . LYS A 1 83 ? -18.213 -4.544 1.895 1.00 91.06 83 LYS A CA 1
ATOM 614 C C . LYS A 1 83 ? -17.555 -4.106 0.580 1.00 91.06 83 LYS A C 1
ATOM 616 O O . LYS A 1 83 ? -18.159 -3.335 -0.160 1.00 91.06 83 LYS A O 1
ATOM 621 N N . GLY A 1 84 ? -16.339 -4.568 0.284 1.00 89.75 84 GLY A N 1
ATOM 622 C CA . GLY A 1 84 ? -15.572 -4.167 -0.898 1.00 89.75 84 GLY A CA 1
ATOM 623 C C . GLY A 1 84 ? -14.983 -2.754 -0.820 1.00 89.75 84 GLY A C 1
ATOM 624 O O . GLY A 1 84 ? -14.621 -2.184 -1.847 1.00 89.75 84 GLY A O 1
ATOM 625 N N . GLU A 1 85 ? -14.889 -2.168 0.375 1.00 92.00 85 GLU A N 1
ATOM 626 C CA . GLU A 1 85 ? -14.296 -0.847 0.576 1.00 92.00 85 GLU A CA 1
ATOM 627 C C . GLU A 1 85 ? -12.785 -0.947 0.830 1.00 92.00 85 GLU A C 1
ATOM 629 O O . GLU A 1 85 ? -12.328 -1.726 1.668 1.00 92.00 85 GLU A O 1
ATOM 634 N N . SER A 1 86 ? -11.994 -0.110 0.154 1.00 91.88 86 SER A N 1
ATOM 635 C CA . SER A 1 86 ? -10.560 0.016 0.432 1.00 91.88 86 SER A CA 1
ATOM 636 C C . SER A 1 86 ? -10.319 0.837 1.699 1.00 91.88 86 SER A C 1
ATOM 638 O O . SER A 1 86 ? -10.850 1.942 1.856 1.00 91.88 86 SER A O 1
ATOM 640 N N . VAL A 1 87 ? -9.479 0.316 2.594 1.00 95.12 87 VAL A N 1
ATOM 641 C CA . VAL A 1 87 ? -9.189 0.921 3.901 1.00 95.12 87 VAL A CA 1
ATOM 642 C C . VAL A 1 87 ? -7.701 0.957 4.212 1.00 95.12 87 VAL A C 1
ATOM 644 O O . VAL A 1 87 ? -6.929 0.136 3.721 1.00 95.12 87 VAL A O 1
ATOM 647 N N . ILE A 1 88 ? -7.310 1.914 5.048 1.00 93.94 88 ILE A N 1
ATOM 648 C CA . ILE A 1 88 ? -5.956 2.090 5.566 1.00 93.94 88 ILE A CA 1
ATOM 649 C C . ILE A 1 88 ? -5.999 1.878 7.078 1.00 93.94 88 ILE A C 1
ATOM 651 O O . ILE A 1 88 ? -6.649 2.643 7.797 1.00 93.94 88 ILE A O 1
ATOM 655 N N . LEU A 1 89 ? -5.308 0.847 7.562 1.00 93.81 89 LEU A N 1
ATOM 656 C CA . LEU A 1 89 ? -5.248 0.526 8.984 1.00 93.81 89 LEU A CA 1
ATOM 657 C C . LEU A 1 89 ? -4.217 1.409 9.683 1.00 93.81 89 LEU A C 1
ATOM 659 O O . LEU A 1 89 ? -3.025 1.335 9.391 1.00 93.81 89 LEU A O 1
ATOM 663 N N . VAL A 1 90 ? -4.674 2.211 10.640 1.00 94.44 90 VAL A N 1
ATOM 664 C CA . VAL A 1 90 ? -3.825 3.077 11.458 1.00 94.44 90 VAL A CA 1
ATOM 665 C C . VAL A 1 90 ? -3.691 2.490 12.856 1.00 94.44 90 VAL A C 1
ATOM 667 O O . VAL A 1 90 ? -4.680 2.312 13.569 1.00 94.44 90 VAL A O 1
ATOM 670 N N . ARG A 1 91 ? -2.458 2.195 13.268 1.00 92.75 91 ARG A N 1
ATOM 671 C CA . ARG A 1 91 ? -2.144 1.612 14.582 1.00 92.75 91 ARG A CA 1
ATOM 672 C C . ARG A 1 91 ? -0.947 2.316 15.207 1.00 92.75 91 ARG A C 1
ATOM 674 O O . ARG A 1 91 ? -0.147 2.940 14.522 1.00 92.75 91 ARG A O 1
ATOM 681 N N . GLU A 1 92 ? -0.793 2.214 16.523 1.00 91.06 92 GLU A N 1
ATOM 682 C CA . GLU A 1 92 ? 0.427 2.721 17.162 1.00 91.06 92 GLU A CA 1
ATOM 683 C C . GLU A 1 92 ? 1.617 1.804 16.845 1.00 91.06 92 GLU A C 1
ATOM 685 O O . GLU A 1 92 ? 2.664 2.243 16.380 1.00 91.06 92 GLU A O 1
ATOM 690 N N . CYS A 1 93 ? 1.405 0.504 17.023 1.00 87.06 93 CYS A N 1
ATOM 691 C CA . CYS A 1 93 ? 2.276 -0.589 16.621 1.00 87.06 93 CYS A CA 1
ATOM 692 C C . CYS A 1 93 ? 1.371 -1.781 16.273 1.00 87.06 93 CYS A C 1
ATOM 694 O O . CYS A 1 93 ? 0.270 -1.884 16.813 1.00 87.06 93 CYS A O 1
ATOM 696 N N . THR A 1 94 ? 1.811 -2.662 15.378 1.00 88.38 94 THR A N 1
ATOM 697 C CA . THR A 1 94 ? 1.076 -3.891 15.034 1.00 88.38 94 THR A CA 1
ATOM 698 C C . THR A 1 94 ? 1.638 -5.090 15.786 1.00 88.38 94 THR A C 1
ATOM 700 O O . THR A 1 94 ? 2.860 -5.198 15.925 1.00 88.38 94 THR A O 1
ATOM 703 N N . SER A 1 95 ? 0.779 -6.031 16.150 1.00 88.38 95 SER A N 1
ATOM 704 C CA . SER A 1 95 ? 1.122 -7.331 16.745 1.00 88.38 95 SER A CA 1
ATOM 705 C C . SER A 1 95 ? 0.636 -8.497 15.861 1.00 88.38 95 SER A C 1
ATOM 707 O O . SER A 1 95 ? -0.111 -8.275 14.908 1.00 88.38 95 SER A O 1
ATOM 709 N N . PRO A 1 96 ? 1.036 -9.755 16.136 1.00 87.06 96 PRO A N 1
ATOM 710 C CA . PRO A 1 96 ? 0.573 -10.920 15.371 1.00 87.06 96 PRO A CA 1
ATOM 711 C C . PRO A 1 96 ? -0.951 -11.116 15.359 1.00 87.06 96 PRO A C 1
ATOM 713 O O . PRO A 1 96 ? -1.492 -11.703 14.429 1.00 87.06 96 PRO A O 1
ATOM 716 N N . GLU A 1 97 ? -1.659 -10.607 16.366 1.00 87.31 97 GLU A N 1
ATOM 717 C CA . GLU A 1 97 ? -3.128 -10.613 16.405 1.00 87.31 97 GLU A CA 1
ATOM 718 C C . GLU A 1 97 ? -3.756 -9.639 15.391 1.00 87.31 97 GLU A C 1
ATOM 720 O O . GLU A 1 97 ? -4.903 -9.819 14.991 1.00 87.31 97 GLU A O 1
ATOM 725 N N . ASP A 1 98 ? -2.989 -8.649 14.916 1.00 89.38 98 ASP A N 1
ATOM 726 C CA . ASP A 1 98 ? -3.459 -7.659 13.949 1.00 89.38 98 ASP A CA 1
ATOM 727 C C . ASP A 1 98 ? -3.393 -8.167 12.488 1.00 89.38 98 ASP A C 1
ATOM 729 O O . ASP A 1 98 ? -3.861 -7.488 11.573 1.00 89.38 98 ASP A O 1
ATOM 733 N N . VAL A 1 99 ? -2.841 -9.366 12.248 1.00 88.19 99 VAL A N 1
ATOM 734 C CA . VAL A 1 99 ? -2.573 -9.946 10.914 1.00 88.19 99 VAL A CA 1
ATOM 735 C C . VAL A 1 99 ? -3.825 -10.018 10.033 1.00 88.19 99 VAL A C 1
ATOM 737 O O . VAL A 1 99 ? -3.737 -9.713 8.843 1.00 88.19 99 VAL A O 1
ATOM 740 N N . GLY A 1 100 ? -4.988 -10.361 10.599 1.00 87.44 100 GLY A N 1
ATOM 741 C CA . GLY A 1 100 ? -6.257 -10.407 9.858 1.00 87.44 100 GLY A CA 1
ATOM 742 C C . GLY A 1 100 ? -6.645 -9.042 9.285 1.00 87.44 100 GLY A C 1
ATOM 743 O O . GLY A 1 100 ? -6.848 -8.894 8.078 1.00 87.44 100 GLY A O 1
ATOM 744 N N . GLY A 1 101 ? -6.601 -8.005 10.127 1.00 88.31 101 GLY A N 1
ATOM 745 C CA . GLY A 1 101 ? -6.856 -6.627 9.712 1.00 88.31 101 GLY A CA 1
ATOM 746 C C . GLY A 1 101 ? -5.792 -6.078 8.761 1.00 88.31 101 GLY A C 1
ATOM 747 O O . GLY A 1 101 ? -6.126 -5.389 7.799 1.00 88.31 101 GLY A O 1
ATOM 748 N N . MET A 1 102 ? -4.518 -6.415 8.975 1.00 89.94 102 MET A N 1
ATOM 749 C CA . MET A 1 102 ? -3.426 -6.031 8.073 1.00 89.94 102 MET A CA 1
ATOM 750 C C . MET A 1 102 ? -3.634 -6.609 6.666 1.00 89.94 102 MET A C 1
ATOM 752 O O . MET A 1 102 ? -3.450 -5.896 5.686 1.00 89.94 102 MET A O 1
ATOM 756 N N . TRP A 1 103 ? -4.075 -7.867 6.563 1.00 87.94 103 TRP A N 1
ATOM 757 C CA . TRP A 1 103 ? -4.423 -8.507 5.289 1.00 87.94 103 TRP A CA 1
ATOM 758 C C . TRP A 1 103 ? -5.702 -7.939 4.661 1.00 87.94 103 TRP A C 1
ATOM 760 O O . TRP A 1 103 ? -5.907 -7.987 3.442 1.00 87.94 103 TRP A O 1
ATOM 770 N N . ALA A 1 104 ? -6.615 -7.436 5.489 1.00 89.69 104 ALA A N 1
ATOM 771 C CA . ALA A 1 104 ? -7.849 -6.838 5.014 1.00 89.69 104 ALA A CA 1
ATOM 772 C C . ALA A 1 104 ? -7.663 -5.423 4.438 1.00 89.69 104 ALA A C 1
ATOM 774 O O . ALA A 1 104 ? -8.495 -4.955 3.663 1.00 89.69 104 ALA A O 1
ATOM 775 N N . SER A 1 105 ? -6.562 -4.763 4.788 1.00 91.88 105 SER A N 1
ATOM 776 C CA . SER A 1 105 ? -6.302 -3.364 4.460 1.00 91.88 105 SER A CA 1
ATOM 777 C C . SER A 1 105 ? -5.563 -3.203 3.135 1.00 91.88 105 SER A C 1
ATOM 779 O O . SER A 1 105 ? -4.730 -4.028 2.775 1.00 91.88 105 SER A O 1
ATOM 781 N N . ALA A 1 106 ? -5.817 -2.095 2.440 1.00 90.75 106 ALA A N 1
ATOM 782 C CA . ALA A 1 106 ? -5.047 -1.691 1.264 1.00 90.75 106 ALA A CA 1
ATOM 783 C C . ALA A 1 106 ? -3.674 -1.108 1.642 1.00 90.75 106 ALA A C 1
ATOM 785 O O . ALA A 1 106 ? -2.750 -1.132 0.840 1.00 90.75 106 ALA A O 1
ATOM 786 N N . GLY A 1 107 ? -3.537 -0.574 2.859 1.00 90.81 107 GLY A N 1
ATOM 787 C CA . GLY A 1 107 ? -2.286 -0.032 3.380 1.00 90.81 107 GLY A CA 1
ATOM 788 C C . GLY A 1 107 ? -2.301 0.066 4.902 1.00 90.81 107 GLY A C 1
ATOM 789 O O . GLY A 1 107 ? -3.357 -0.021 5.533 1.00 90.81 107 GLY A O 1
ATOM 790 N N . ILE A 1 108 ? -1.121 0.230 5.499 1.00 91.94 108 ILE A N 1
ATOM 791 C CA . ILE A 1 108 ? -0.939 0.243 6.954 1.00 91.94 108 ILE A CA 1
ATOM 792 C C . ILE A 1 108 ? -0.086 1.452 7.336 1.00 91.94 108 ILE A C 1
ATOM 794 O O . ILE A 1 108 ? 0.982 1.671 6.768 1.00 91.94 108 ILE A O 1
ATOM 798 N N . LEU A 1 109 ? -0.540 2.213 8.329 1.00 91.31 109 LEU A N 1
ATOM 799 C CA . LEU A 1 109 ? 0.184 3.340 8.905 1.00 91.31 109 LEU A CA 1
ATOM 800 C C . LEU A 1 109 ? 0.434 3.078 10.391 1.00 91.31 109 LEU A C 1
ATOM 802 O O . LEU A 1 109 ? -0.502 2.899 11.169 1.00 91.31 109 LEU A O 1
ATOM 806 N N . THR A 1 110 ? 1.704 3.091 10.792 1.00 91.75 110 THR A N 1
ATOM 807 C CA . THR A 1 110 ? 2.103 2.931 12.195 1.00 91.75 110 THR A CA 1
ATOM 808 C C . THR A 1 110 ? 2.774 4.185 12.731 1.00 91.75 110 THR A C 1
ATOM 810 O O . THR A 1 110 ? 3.644 4.738 12.058 1.00 91.75 110 THR A O 1
ATOM 813 N N . SER A 1 111 ? 2.432 4.612 13.949 1.00 89.69 111 SER A N 1
ATOM 814 C CA . SER A 1 111 ? 3.122 5.746 14.587 1.00 89.69 111 SER A CA 1
ATOM 815 C C . SER A 1 111 ? 4.495 5.366 15.153 1.00 89.69 111 SER A C 1
ATOM 817 O O . SER A 1 111 ? 5.391 6.207 15.217 1.00 89.69 111 SER A O 1
ATOM 819 N N . LYS A 1 112 ? 4.684 4.098 15.538 1.00 87.25 112 LYS A N 1
ATOM 820 C CA . LYS A 1 112 ? 5.944 3.536 16.031 1.00 87.25 112 LYS A CA 1
ATOM 821 C C . LYS A 1 112 ? 6.376 2.344 15.185 1.00 87.25 112 LYS A C 1
ATOM 823 O O . LYS A 1 112 ? 5.563 1.578 14.679 1.00 87.25 112 LYS A O 1
ATOM 828 N N . GLY A 1 113 ? 7.689 2.153 15.100 1.00 79.69 113 GLY A N 1
ATOM 829 C CA . GLY A 1 113 ? 8.303 1.042 14.378 1.00 79.69 113 GLY A CA 1
ATOM 830 C C . GLY A 1 113 ? 9.259 1.514 13.288 1.00 79.69 113 GLY A C 1
ATOM 831 O O . GLY A 1 113 ? 9.074 2.560 12.675 1.00 79.69 113 GLY A O 1
ATOM 832 N N . GLY A 1 114 ? 10.323 0.739 13.080 1.00 81.81 114 GLY A N 1
ATOM 833 C CA . GLY A 1 114 ? 11.326 0.993 12.047 1.00 81.81 114 GLY A CA 1
ATOM 834 C C . GLY A 1 114 ? 11.192 0.057 10.847 1.00 81.81 114 GLY A C 1
ATOM 835 O O . GLY A 1 114 ? 10.230 -0.692 10.715 1.00 81.81 114 GLY A O 1
ATOM 836 N N . LYS A 1 115 ? 12.228 0.026 10.003 1.00 79.69 115 LYS A N 1
ATOM 837 C CA . LYS A 1 115 ? 12.304 -0.853 8.819 1.00 79.69 115 LYS A CA 1
ATOM 838 C C . LYS A 1 115 ? 12.263 -2.357 9.138 1.00 79.69 115 LYS A C 1
ATOM 840 O O . LYS A 1 115 ? 12.130 -3.152 8.215 1.00 79.69 115 LYS A O 1
ATOM 845 N N . THR A 1 116 ? 12.416 -2.747 10.399 1.00 83.62 116 THR A N 1
ATOM 846 C CA . THR A 1 116 ? 12.390 -4.137 10.884 1.00 83.62 116 THR A CA 1
ATOM 847 C C . THR A 1 116 ? 11.225 -4.399 11.845 1.00 83.62 116 THR A C 1
ATOM 849 O O . THR A 1 116 ? 11.220 -5.408 12.544 1.00 83.62 116 THR A O 1
ATOM 852 N N . SER A 1 117 ? 10.249 -3.487 11.921 1.00 84.44 117 SER A N 1
ATOM 853 C CA . SER A 1 117 ? 9.053 -3.676 12.745 1.00 84.44 117 SER A CA 1
ATOM 854 C C . SER A 1 117 ? 8.161 -4.791 12.198 1.00 84.44 117 SER A C 1
ATOM 856 O O . SER A 1 117 ? 8.243 -5.146 11.021 1.00 84.44 117 SER A O 1
ATOM 858 N N . HIS A 1 118 ? 7.262 -5.300 13.044 1.00 83.38 118 HIS A N 1
ATOM 859 C CA . HIS A 1 118 ? 6.270 -6.303 12.655 1.00 83.38 118 HIS A CA 1
ATOM 860 C C . HIS A 1 118 ? 5.502 -5.886 11.388 1.00 83.38 118 HIS A C 1
ATOM 862 O O . HIS A 1 118 ? 5.470 -6.637 10.418 1.00 83.38 118 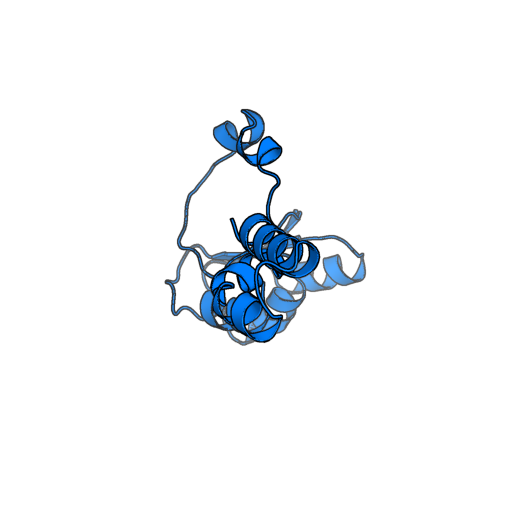HIS A O 1
ATOM 868 N N . ALA A 1 119 ? 4.993 -4.649 11.349 1.00 81.00 119 ALA A N 1
ATOM 869 C CA . ALA A 1 119 ? 4.294 -4.106 10.186 1.00 81.00 119 ALA A CA 1
ATOM 870 C C . ALA A 1 119 ? 5.158 -4.121 8.918 1.00 81.00 119 ALA A C 1
ATOM 872 O O . ALA A 1 119 ? 4.702 -4.573 7.872 1.00 81.00 119 ALA A O 1
ATOM 873 N N . ALA A 1 120 ? 6.415 -3.674 9.010 1.00 82.12 120 ALA A N 1
ATOM 874 C CA . ALA A 1 120 ? 7.309 -3.596 7.857 1.00 82.12 120 ALA A CA 1
ATOM 875 C C . ALA A 1 120 ? 7.697 -4.981 7.315 1.00 82.12 120 ALA A C 1
ATOM 877 O O . ALA A 1 120 ? 7.800 -5.163 6.104 1.00 82.12 120 ALA A O 1
ATOM 878 N N . VAL A 1 121 ? 7.922 -5.956 8.198 1.00 84.25 121 VAL A N 1
ATOM 879 C CA . VAL A 1 121 ? 8.290 -7.323 7.799 1.00 84.25 121 VAL A CA 1
ATOM 880 C C . VAL A 1 121 ? 7.107 -8.033 7.146 1.00 84.25 121 VAL A C 1
ATOM 882 O O . VAL A 1 121 ? 7.264 -8.635 6.086 1.00 84.25 121 VAL A O 1
ATOM 885 N N . VAL A 1 122 ? 5.922 -7.925 7.746 1.00 83.62 122 VAL A N 1
ATOM 886 C CA . VAL A 1 122 ? 4.710 -8.577 7.241 1.00 83.62 122 VAL A CA 1
ATOM 887 C C . VAL A 1 122 ? 4.254 -7.952 5.919 1.00 83.62 122 VAL A C 1
ATOM 889 O O . VAL A 1 122 ? 3.984 -8.688 4.974 1.00 83.62 122 VAL A O 1
ATOM 892 N N . ALA A 1 123 ? 4.258 -6.618 5.800 1.00 81.00 123 ALA A N 1
ATOM 893 C CA . ALA A 1 123 ? 3.872 -5.929 4.564 1.00 81.00 123 ALA A CA 1
ATOM 894 C C . ALA A 1 123 ? 4.743 -6.354 3.368 1.00 81.00 123 ALA A C 1
ATOM 896 O O . ALA A 1 123 ? 4.221 -6.748 2.325 1.00 81.00 123 ALA A O 1
ATOM 897 N N . ARG A 1 124 ? 6.072 -6.422 3.553 1.00 79.62 124 ARG A N 1
ATOM 898 C CA . ARG A 1 124 ? 6.988 -6.906 2.504 1.00 79.62 124 ARG A CA 1
ATOM 899 C C . ARG A 1 124 ? 6.740 -8.352 2.105 1.00 79.62 124 ARG A C 1
ATOM 901 O O . ARG A 1 124 ? 6.908 -8.680 0.936 1.00 79.62 124 ARG A O 1
ATOM 908 N N . GLY A 1 125 ? 6.372 -9.207 3.059 1.00 70.88 125 GLY A N 1
ATOM 909 C CA . GLY A 1 125 ? 6.041 -10.604 2.782 1.00 70.88 125 GLY A CA 1
ATOM 910 C C . GLY A 1 125 ? 4.815 -10.759 1.880 1.00 70.88 125 GLY A C 1
ATOM 911 O O . GLY A 1 125 ? 4.715 -11.744 1.154 1.00 70.88 125 GLY A O 1
ATOM 912 N N . TRP A 1 126 ? 3.906 -9.784 1.898 1.00 70.12 126 TRP A N 1
ATOM 913 C CA . TRP A 1 126 ? 2.665 -9.803 1.122 1.00 70.12 126 TRP A CA 1
ATOM 914 C C . TRP A 1 126 ? 2.694 -8.924 -0.129 1.00 70.12 126 TRP A C 1
ATOM 916 O O . TRP A 1 126 ? 1.784 -9.013 -0.946 1.00 70.12 126 TRP A O 1
ATOM 926 N N . GLY A 1 127 ? 3.745 -8.122 -0.312 1.00 59.78 127 GLY A N 1
ATOM 927 C CA . GLY A 1 127 ? 3.866 -7.211 -1.450 1.00 59.78 127 GLY A CA 1
ATOM 928 C C . GLY A 1 127 ? 2.981 -5.964 -1.352 1.00 59.78 127 GLY A C 1
ATOM 929 O O . GLY A 1 127 ? 2.747 -5.327 -2.381 1.00 59.78 127 GLY A O 1
ATOM 930 N N . ASN A 1 128 ? 2.525 -5.635 -0.137 1.00 52.94 128 ASN A N 1
ATOM 931 C CA . ASN A 1 128 ? 1.815 -4.398 0.202 1.00 52.94 128 ASN A CA 1
ATOM 932 C C . ASN A 1 128 ? 2.776 -3.290 0.660 1.00 52.94 128 ASN A C 1
ATOM 934 O O . ASN A 1 128 ? 3.864 -3.611 1.204 1.00 52.94 128 ASN A O 1
#

Radius of gyration: 18.56 Å; chains: 1; bounding box: 40×34×51 Å